Protein AF-A0A931H1P2-F1 (afdb_monomer)

Nearest PDB structures (foldseek):
  6h2f-assembly1_J  TM=8.787E-01  e=1.171E+00  Aeromonas hydrophila subsp. hydrophila AL09-71
  6grj-assembly1_B  TM=8.703E-01  e=1.241E+00  Aeromonas hydrophila
  1ujw-assembly1_B  TM=6.692E-01  e=8.542E+00  Escherichia coli
  7a0g-assembly1_JJJ  TM=4.185E-01  e=1.763E+00  Serratia marcescens
  7a0g-assembly1_III  TM=4.366E-01  e=2.813E+00  Serratia marcescens

Foldseek 3Di:
DQDPVNLVVLVVQLVCLQVVLVVQLVVLVVCCVPPVVSSVVSNVSSVVSNVVSVVSVVVSVVPDPDD

Sequence (67 aa):
MSSPRAILWVERLVWMLIYGGLFAAIIGLATKGSDPATGWWLIVIGVLIAAIGALLVWVRSRMRAGP

Solvent-accessible surface area (backbone atoms only — not comparable to full-atom values): 3457 Å² total; per-residue (Å²): 134,85,53,76,65,58,57,55,51,49,55,52,49,25,52,50,28,34,52,51,9,50,51,37,24,52,49,10,61,62,36,36,80,80,39,54,67,62,10,48,52,30,28,54,52,11,48,50,38,24,49,53,16,52,48,47,47,52,52,50,75,66,60,6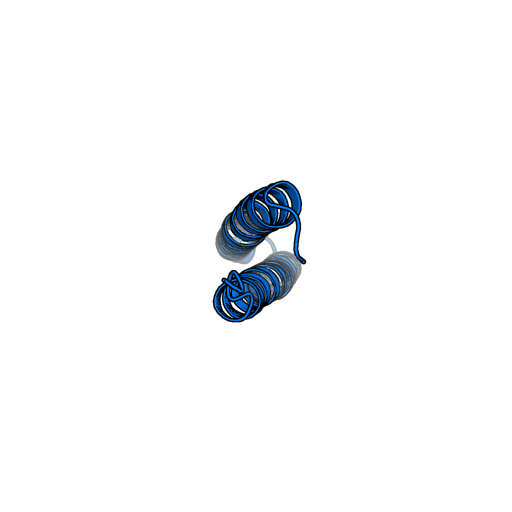7,82,73,133

Mean predicted aligned error: 7.06 Å

Secondary structure (DSSP, 8-state):
---HHHHHHHHHHHHHHHHHHHHHHHHHHHHTTT-HHHHHHHHHHHHHHHHHHHHHHHHHHH-----

Radius of gyration: 15.42 Å; Cα contacts (8 Å, |Δi|>4): 71; chains: 1; bounding box: 37×12×41 Å

Organism: NCBI:txid2793270

Structure (mmCIF, N/CA/C/O backbone):
data_AF-A0A931H1P2-F1
#
_entry.id   AF-A0A931H1P2-F1
#
loop_
_atom_site.group_PDB
_atom_site.id
_atom_site.type_symbol
_atom_site.label_atom_id
_atom_site.label_alt_id
_atom_site.label_comp_id
_atom_site.label_asym_id
_atom_site.label_entity_id
_atom_site.label_seq_id
_atom_site.pdbx_PDB_ins_code
_atom_site.Cartn_x
_atom_site.Cartn_y
_atom_site.Cartn_z
_atom_site.occupancy
_atom_site.B_iso_or_equiv
_atom_site.auth_seq_id
_atom_site.auth_comp_id
_atom_site.auth_asym_id
_atom_site.auth_atom_id
_atom_site.pdbx_PDB_model_num
ATOM 1 N N . MET A 1 1 ? -17.801 -5.457 20.387 1.00 47.12 1 MET A N 1
ATOM 2 C CA . MET A 1 1 ? -16.843 -4.474 20.935 1.00 47.12 1 MET A CA 1
ATOM 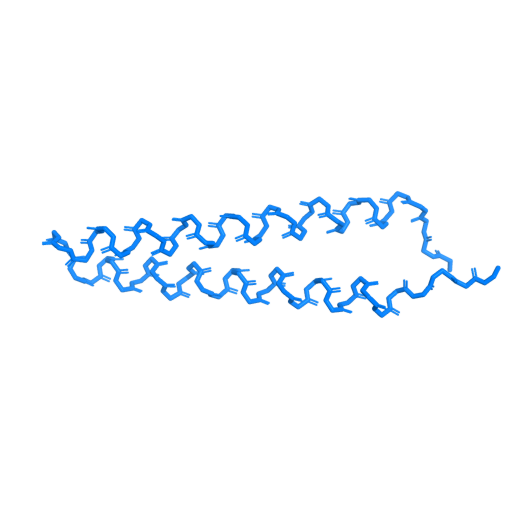3 C C . MET A 1 1 ? -15.487 -4.696 20.279 1.00 47.12 1 MET A C 1
ATOM 5 O O . MET A 1 1 ? -14.843 -5.696 20.567 1.00 47.12 1 MET A O 1
ATOM 9 N N . SER A 1 2 ? -15.074 -3.842 19.344 1.00 54.00 2 SER A N 1
ATOM 10 C CA . SER A 1 2 ? -13.713 -3.887 18.790 1.00 54.00 2 SER A CA 1
ATOM 11 C C . SER A 1 2 ? -12.760 -3.263 19.805 1.00 54.00 2 SER A C 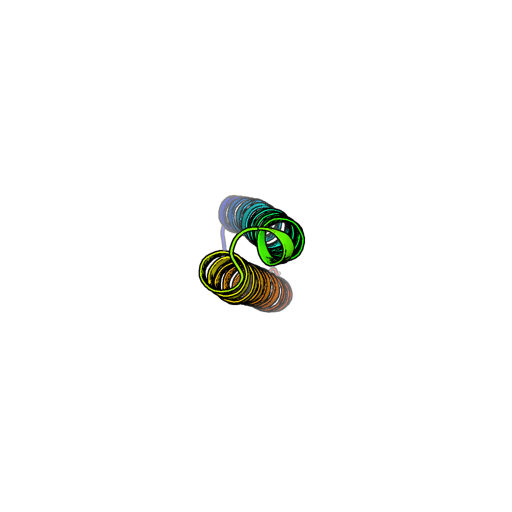1
ATOM 13 O O . SER A 1 2 ? -12.927 -2.100 20.165 1.00 54.00 2 SER A O 1
ATOM 15 N N . SER A 1 3 ? -11.802 -4.043 20.313 1.00 69.62 3 SER A N 1
ATOM 16 C CA . SER A 1 3 ? -10.867 -3.536 21.320 1.00 69.62 3 SER A CA 1
ATOM 17 C C . SER A 1 3 ? -10.052 -2.363 20.744 1.00 69.62 3 SER A C 1
ATOM 19 O O . SER A 1 3 ? -9.701 -2.398 19.561 1.00 69.62 3 SER A O 1
ATOM 21 N N . PRO A 1 4 ? -9.694 -1.342 21.545 1.00 72.56 4 PRO A N 1
ATOM 22 C CA . PRO A 1 4 ? -8.887 -0.203 21.087 1.00 72.56 4 PRO A CA 1
ATOM 23 C C . PRO A 1 4 ? -7.574 -0.623 20.409 1.00 72.56 4 PRO A C 1
ATOM 25 O O . PRO A 1 4 ? -7.088 0.035 19.491 1.00 72.56 4 PRO A O 1
ATOM 28 N N . ARG A 1 5 ? -7.027 -1.778 20.812 1.00 76.12 5 ARG A N 1
ATOM 29 C CA . ARG A 1 5 ? -5.840 -2.375 20.194 1.00 76.12 5 ARG A CA 1
ATOM 30 C C . ARG A 1 5 ? -6.098 -2.790 18.746 1.00 76.12 5 ARG A C 1
ATOM 32 O O . ARG A 1 5 ? -5.243 -2.543 17.905 1.00 76.12 5 ARG A O 1
ATOM 39 N N . ALA A 1 6 ? -7.254 -3.378 18.434 1.00 76.06 6 ALA A N 1
ATOM 40 C CA . ALA A 1 6 ? -7.575 -3.820 17.075 1.00 76.06 6 ALA A CA 1
ATOM 41 C C . ALA A 1 6 ? -7.579 -2.649 16.075 1.00 76.06 6 ALA A C 1
ATOM 43 O O . ALA A 1 6 ? -7.078 -2.792 14.965 1.00 76.06 6 ALA A O 1
ATOM 44 N N . ILE A 1 7 ? -8.061 -1.475 16.494 1.00 76.75 7 ILE A N 1
ATOM 45 C CA . ILE A 1 7 ? -8.086 -0.266 15.657 1.00 76.75 7 ILE A CA 1
ATOM 46 C C . ILE A 1 7 ? -6.660 0.216 15.343 1.00 76.75 7 ILE A C 1
ATOM 48 O O . ILE A 1 7 ? -6.356 0.506 14.187 1.00 76.75 7 ILE A O 1
ATOM 52 N N . LEU A 1 8 ? -5.770 0.232 16.344 1.00 82.88 8 LEU A N 1
ATOM 53 C CA . LEU A 1 8 ? -4.362 0.613 16.167 1.00 82.88 8 LEU A CA 1
ATOM 54 C C . LEU A 1 8 ? -3.603 -0.358 15.249 1.00 82.88 8 LEU A C 1
ATOM 56 O O . LEU A 1 8 ? -2.804 0.067 14.414 1.00 82.88 8 LEU A O 1
ATOM 60 N N . TRP A 1 9 ? -3.862 -1.663 15.373 1.00 83.19 9 TRP A N 1
ATOM 61 C CA . TRP A 1 9 ? -3.261 -2.673 14.496 1.00 83.19 9 TRP A CA 1
ATOM 62 C C . TRP A 1 9 ? -3.703 -2.505 13.040 1.00 83.19 9 TRP A C 1
ATOM 64 O O . TRP A 1 9 ? -2.860 -2.564 12.145 1.00 83.19 9 TRP A O 1
ATOM 74 N N . VAL A 1 10 ? -4.992 -2.243 12.802 1.00 81.75 10 VAL A N 1
ATOM 75 C CA . VAL A 1 10 ? -5.534 -1.997 11.455 1.00 81.75 10 VAL A CA 1
ATOM 76 C C . VAL A 1 10 ? -4.930 -0.737 10.845 1.00 81.75 10 VAL A C 1
ATOM 78 O O . VAL A 1 10 ? -4.513 -0.769 9.694 1.00 81.75 10 VAL A O 1
ATOM 81 N N . GLU A 1 11 ? -4.820 0.352 11.606 1.00 83.56 11 GLU A N 1
ATOM 82 C CA . GLU A 1 11 ? -4.181 1.586 11.138 1.00 83.56 11 GLU A CA 1
ATOM 83 C C . GLU A 1 11 ? -2.722 1.369 10.723 1.00 83.56 11 GLU A C 1
ATOM 85 O O . GLU A 1 11 ? -2.297 1.828 9.662 1.00 83.56 11 GLU A O 1
ATOM 90 N N . ARG A 1 12 ? -1.961 0.616 11.520 1.00 86.56 12 ARG A N 1
ATOM 91 C CA . ARG A 1 12 ? -0.566 0.307 11.204 1.00 86.56 12 ARG A CA 1
ATOM 92 C C . ARG A 1 12 ? -0.438 -0.580 9.959 1.00 86.56 12 ARG A C 1
ATOM 94 O O . ARG A 1 12 ? 0.423 -0.319 9.121 1.00 86.56 12 ARG A O 1
ATOM 101 N N . LEU A 1 13 ? -1.303 -1.588 9.818 1.00 84.25 13 LEU A N 1
ATOM 102 C CA . LEU A 1 13 ? -1.370 -2.460 8.636 1.00 84.25 13 LEU A CA 1
ATOM 103 C C . LEU A 1 13 ? -1.737 -1.677 7.374 1.00 84.25 13 LEU A C 1
ATOM 105 O O . LEU A 1 13 ? -1.073 -1.831 6.356 1.00 84.25 13 LEU A O 1
ATOM 109 N N . VAL A 1 14 ? -2.741 -0.802 7.452 1.00 87.00 14 VAL A N 1
ATOM 110 C CA . VAL A 1 14 ? -3.150 0.087 6.357 1.00 87.00 14 VAL A CA 1
ATOM 111 C C . VAL A 1 14 ? -1.957 0.872 5.824 1.00 87.00 14 VAL A C 1
ATOM 113 O O . VAL A 1 14 ? -1.685 0.833 4.626 1.00 87.00 14 VAL A O 1
ATOM 116 N N . TRP A 1 15 ? -1.217 1.544 6.707 1.00 87.31 15 TRP A N 1
ATOM 117 C CA . TRP A 1 15 ? -0.065 2.338 6.293 1.00 87.31 15 TRP A CA 1
ATOM 118 C C . TRP A 1 15 ? 1.052 1.480 5.698 1.00 87.31 15 TRP A C 1
ATOM 120 O O . TRP A 1 15 ? 1.630 1.870 4.685 1.00 87.31 15 TRP A O 1
ATOM 130 N N . MET A 1 16 ? 1.325 0.299 6.267 1.00 89.06 16 MET A N 1
ATOM 131 C CA . MET A 1 16 ? 2.305 -0.635 5.701 1.00 89.06 16 MET A CA 1
ATOM 132 C C . MET A 1 16 ? 1.906 -1.121 4.302 1.00 89.06 16 MET A C 1
ATOM 134 O O . MET A 1 16 ? 2.757 -1.133 3.416 1.00 89.06 16 MET A O 1
ATOM 138 N N . LEU A 1 17 ? 0.637 -1.484 4.075 1.00 85.00 17 LEU A N 1
ATOM 139 C CA . LEU A 1 17 ? 0.164 -1.917 2.756 1.00 85.00 17 LEU A CA 1
ATOM 140 C C . LEU A 1 17 ? 0.166 -0.770 1.741 1.00 85.00 17 LEU A C 1
ATOM 142 O O . LEU A 1 17 ? 0.609 -0.964 0.614 1.00 85.00 17 LEU A O 1
ATOM 146 N N . ILE A 1 18 ? -0.288 0.427 2.119 1.00 85.06 18 ILE A N 1
ATOM 147 C CA . ILE A 1 18 ? -0.325 1.567 1.194 1.00 85.06 18 ILE A CA 1
ATOM 148 C C . ILE A 1 18 ? 1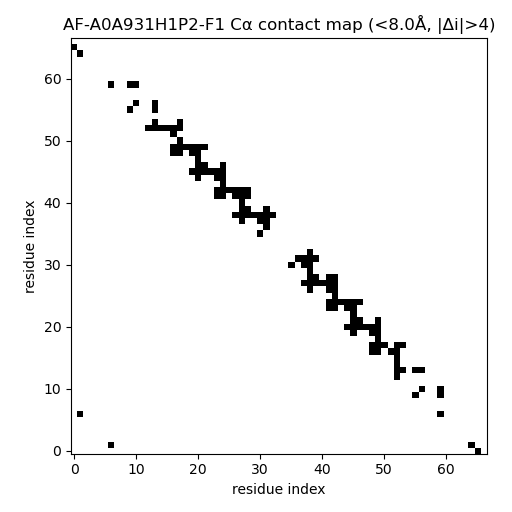.094 1.978 0.795 1.00 85.06 18 ILE A C 1
ATOM 150 O O . ILE A 1 18 ? 1.390 2.037 -0.397 1.00 85.06 18 ILE A O 1
ATOM 154 N N . TYR A 1 19 ? 1.987 2.216 1.763 1.00 87.25 19 TYR A N 1
ATOM 155 C CA . TYR A 1 19 ? 3.360 2.618 1.450 1.00 87.25 19 TYR A CA 1
ATOM 156 C C . TYR A 1 19 ? 4.152 1.498 0.779 1.00 87.25 19 TYR A C 1
ATOM 158 O O . TYR A 1 19 ? 4.857 1.767 -0.190 1.00 87.25 19 TYR A O 1
ATOM 166 N N . GLY A 1 20 ? 4.016 0.251 1.238 1.00 89.00 20 GLY A N 1
ATOM 167 C CA . GLY A 1 20 ? 4.682 -0.897 0.622 1.00 89.00 20 GLY A CA 1
ATOM 168 C C . GLY A 1 20 ? 4.226 -1.131 -0.820 1.00 89.00 20 GLY A C 1
ATOM 169 O O . GLY A 1 20 ? 5.058 -1.337 -1.701 1.00 89.00 20 GLY A O 1
ATOM 170 N N . GLY A 1 21 ? 2.918 -1.030 -1.079 1.00 86.12 21 GLY A N 1
ATOM 171 C CA . GLY A 1 21 ? 2.342 -1.160 -2.417 1.00 86.12 21 GLY A CA 1
ATOM 172 C C . GLY A 1 21 ? 2.772 -0.039 -3.365 1.00 86.12 21 GLY A C 1
ATOM 173 O O . GLY A 1 21 ? 3.214 -0.318 -4.480 1.00 86.12 21 GLY A O 1
ATOM 174 N N . LEU A 1 22 ? 2.728 1.224 -2.916 1.00 86.81 22 LEU A N 1
ATOM 175 C CA . LEU A 1 22 ? 3.228 2.351 -3.714 1.00 86.81 22 LEU A CA 1
ATOM 176 C C . LEU A 1 22 ? 4.724 2.221 -4.005 1.00 86.81 22 LEU A C 1
ATOM 178 O O . LEU A 1 22 ? 5.147 2.441 -5.136 1.00 86.81 22 LEU A O 1
ATOM 182 N N . PHE A 1 23 ? 5.520 1.855 -3.000 1.00 90.31 23 PHE A N 1
ATOM 183 C CA . PHE A 1 23 ? 6.960 1.692 -3.153 1.00 90.31 23 PHE A CA 1
ATOM 184 C C . PHE A 1 23 ? 7.290 0.611 -4.189 1.00 90.31 23 PHE A C 1
ATOM 186 O O . PHE A 1 23 ? 8.076 0.857 -5.101 1.00 90.31 23 PHE A O 1
ATOM 193 N N . ALA A 1 24 ? 6.620 -0.545 -4.121 1.00 87.38 24 ALA A N 1
ATOM 194 C CA . ALA A 1 24 ? 6.760 -1.606 -5.117 1.00 87.38 24 ALA A CA 1
ATOM 195 C C . ALA A 1 24 ? 6.348 -1.144 -6.527 1.00 87.38 24 ALA A C 1
ATOM 197 O O . ALA A 1 24 ? 7.045 -1.442 -7.498 1.00 87.38 24 ALA A O 1
ATOM 198 N N . ALA A 1 25 ? 5.265 -0.369 -6.648 1.00 84.56 25 ALA A N 1
ATOM 199 C CA . ALA A 1 25 ? 4.824 0.168 -7.933 1.00 84.56 25 ALA A CA 1
ATOM 200 C C . ALA A 1 25 ? 5.831 1.169 -8.532 1.00 84.56 25 ALA A C 1
ATOM 202 O O . ALA A 1 25 ? 6.099 1.122 -9.733 1.00 84.56 25 ALA A O 1
ATOM 203 N N . ILE A 1 26 ? 6.431 2.035 -7.704 1.00 89.88 26 ILE A N 1
ATOM 204 C CA . ILE A 1 26 ? 7.484 2.976 -8.121 1.00 89.88 26 ILE A CA 1
ATOM 205 C C . ILE A 1 26 ? 8.733 2.217 -8.579 1.00 89.88 26 ILE A C 1
ATOM 207 O O . ILE A 1 26 ? 9.283 2.542 -9.632 1.00 89.88 26 ILE A O 1
ATOM 211 N N . ILE A 1 27 ? 9.152 1.179 -7.842 1.00 88.69 27 ILE A N 1
ATOM 212 C CA . ILE A 1 27 ? 10.259 0.310 -8.265 1.00 88.69 27 ILE A CA 1
ATOM 213 C C . ILE A 1 27 ? 9.931 -0.331 -9.612 1.00 88.69 27 ILE A C 1
ATOM 215 O O . ILE A 1 27 ? 10.750 -0.261 -10.517 1.00 88.69 27 ILE A O 1
ATOM 219 N N . GLY A 1 28 ? 8.731 -0.885 -9.793 1.00 85.75 28 GLY A N 1
ATOM 220 C CA . GLY A 1 28 ? 8.334 -1.479 -11.070 1.00 85.75 28 GLY A CA 1
ATOM 221 C C . GLY A 1 28 ? 8.364 -0.491 -12.240 1.00 85.75 28 GLY A C 1
ATOM 222 O O . GLY A 1 28 ? 8.773 -0.851 -13.345 1.00 85.75 28 GLY A O 1
ATOM 223 N N . LEU A 1 29 ? 8.004 0.772 -11.993 1.00 86.81 29 LEU A N 1
ATOM 224 C CA . LEU A 1 29 ? 8.109 1.842 -12.986 1.00 86.81 29 LEU A CA 1
ATOM 225 C C . LEU A 1 29 ? 9.570 2.152 -13.344 1.00 86.81 29 LEU A C 1
ATOM 227 O O . LEU A 1 29 ? 9.874 2.346 -14.519 1.00 86.81 29 LEU A O 1
ATOM 231 N N . ALA A 1 30 ? 10.473 2.138 -12.361 1.00 86.94 30 ALA A N 1
ATOM 232 C CA . ALA A 1 30 ? 11.908 2.294 -12.588 1.00 86.94 30 ALA A CA 1
ATOM 233 C C . ALA A 1 30 ? 12.520 1.075 -13.309 1.00 86.94 30 ALA A C 1
ATOM 235 O O . ALA A 1 30 ? 13.324 1.235 -14.225 1.00 86.94 30 ALA A O 1
ATOM 236 N N . THR A 1 31 ? 12.105 -0.146 -12.956 1.00 87.94 31 THR A N 1
ATOM 237 C CA . THR A 1 31 ? 12.598 -1.404 -13.545 1.00 87.94 31 THR A CA 1
ATOM 238 C C . THR A 1 31 ? 12.111 -1.616 -14.976 1.00 87.94 31 THR A C 1
ATOM 240 O O . THR A 1 31 ? 12.790 -2.288 -15.748 1.00 87.94 31 THR A O 1
ATOM 243 N N . LYS A 1 32 ? 10.988 -1.001 -15.374 1.00 77.06 32 LYS A N 1
ATOM 244 C CA . LYS A 1 32 ? 10.435 -1.091 -16.737 1.00 77.06 32 LYS A CA 1
ATOM 245 C C . LYS A 1 32 ? 11.437 -0.722 -17.836 1.00 77.06 32 LYS A C 1
ATOM 247 O O . LYS A 1 32 ? 11.312 -1.230 -18.945 1.00 77.06 32 LYS A O 1
ATOM 252 N N . GLY A 1 33 ? 12.403 0.151 -17.536 1.00 81.06 33 GLY A N 1
ATOM 253 C CA . GLY A 1 33 ? 13.461 0.535 -18.473 1.00 81.06 33 GLY A CA 1
ATOM 254 C C . GLY A 1 33 ? 14.528 -0.542 -18.700 1.00 81.06 33 GLY A C 1
ATOM 255 O O . GLY A 1 33 ? 15.176 -0.528 -19.740 1.00 81.06 33 GLY A O 1
ATOM 256 N N . SER A 1 34 ? 14.708 -1.473 -17.759 1.00 85.44 34 SER A N 1
ATOM 257 C CA . SER A 1 34 ? 15.713 -2.545 -17.835 1.00 85.44 34 SER A CA 1
ATOM 258 C C . SER A 1 34 ? 15.088 -3.891 -18.197 1.00 85.44 34 SER A C 1
ATOM 260 O O . SER A 1 34 ? 15.566 -4.572 -19.097 1.00 85.44 34 SER A O 1
ATOM 262 N N . ASP A 1 35 ? 14.002 -4.254 -17.514 1.00 85.69 35 ASP A N 1
ATOM 263 C CA . ASP A 1 35 ? 13.233 -5.471 -17.755 1.00 85.69 35 ASP A CA 1
ATOM 264 C C . ASP A 1 35 ? 11.732 -5.128 -17.732 1.00 85.69 35 ASP A C 1
ATOM 266 O O . ASP A 1 35 ? 11.130 -4.967 -16.659 1.00 85.69 35 ASP A O 1
ATOM 270 N N . PRO A 1 36 ? 11.104 -5.014 -18.915 1.00 85.12 36 PRO A N 1
ATOM 271 C CA . PRO A 1 36 ? 9.696 -4.664 -19.034 1.00 85.12 36 PRO A CA 1
ATOM 272 C C . PRO A 1 36 ? 8.755 -5.674 -18.370 1.00 85.12 36 PRO A C 1
ATOM 274 O O . PRO A 1 36 ? 7.708 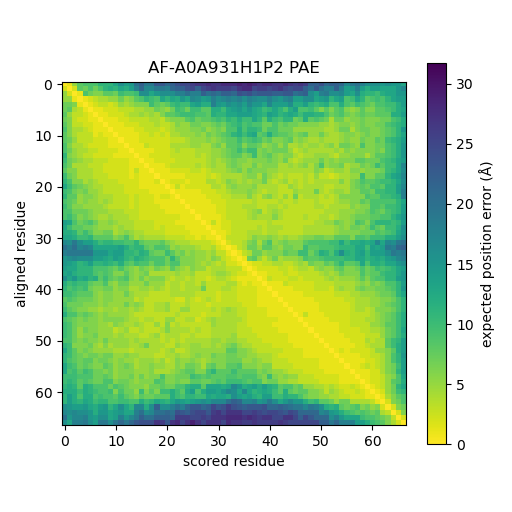-5.269 -17.859 1.00 85.12 36 PRO A O 1
ATOM 277 N N . ALA A 1 37 ? 9.099 -6.967 -18.379 1.00 88.06 37 ALA A N 1
ATOM 278 C CA . ALA A 1 37 ? 8.249 -8.023 -17.836 1.00 88.06 37 ALA A CA 1
ATOM 279 C C . ALA A 1 37 ? 8.240 -7.961 -16.306 1.00 88.06 37 ALA A C 1
ATOM 281 O O . ALA A 1 37 ? 7.173 -7.895 -15.690 1.00 88.06 37 ALA A O 1
ATOM 282 N N . THR A 1 38 ? 9.425 -7.887 -15.697 1.00 85.75 38 THR A N 1
ATOM 283 C CA . THR A 1 38 ? 9.566 -7.735 -14.243 1.00 85.75 38 THR A CA 1
ATOM 284 C C . THR A 1 38 ? 8.965 -6.411 -13.762 1.00 85.75 38 THR A C 1
ATOM 286 O O . THR A 1 38 ? 8.228 -6.389 -12.774 1.00 85.75 38 THR A O 1
ATOM 289 N N . GLY A 1 39 ? 9.189 -5.312 -14.492 1.00 86.19 39 GLY A N 1
ATOM 290 C CA . GLY A 1 39 ? 8.605 -4.008 -14.170 1.00 86.19 39 GLY A CA 1
ATOM 291 C C . GLY A 1 39 ? 7.073 -4.015 -14.182 1.00 86.19 39 GLY A C 1
ATOM 292 O O . GLY A 1 39 ? 6.444 -3.463 -13.279 1.00 86.19 39 GLY A O 1
ATOM 293 N N . TRP A 1 40 ? 6.448 -4.688 -15.154 1.00 90.19 40 TRP A N 1
ATOM 294 C CA . TRP A 1 40 ? 4.991 -4.848 -15.188 1.00 90.19 40 TRP A CA 1
ATOM 295 C C . TRP A 1 40 ? 4.454 -5.650 -14.003 1.00 90.19 40 TRP A C 1
ATOM 297 O O . TRP A 1 40 ? 3.480 -5.217 -13.384 1.00 90.19 40 TRP A O 1
ATOM 307 N N . TRP A 1 41 ? 5.090 -6.771 -13.651 1.00 91.00 41 TRP A N 1
ATOM 308 C CA . TRP A 1 41 ? 4.675 -7.570 -12.495 1.00 91.00 41 TRP A CA 1
ATOM 309 C C . TRP A 1 41 ? 4.766 -6.787 -11.186 1.00 91.00 41 TRP A C 1
ATOM 311 O O . TRP A 1 4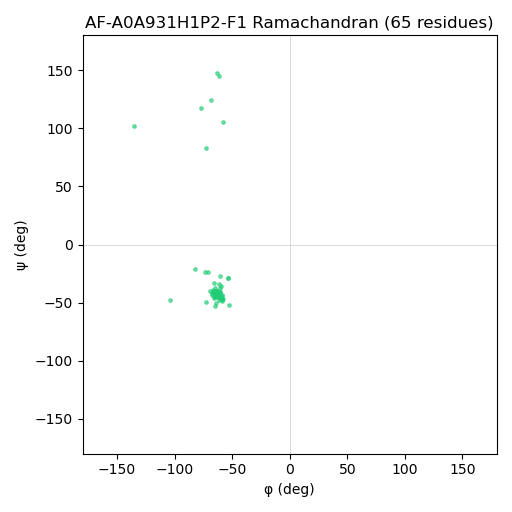1 ? 3.828 -6.817 -10.391 1.00 91.00 41 TRP A O 1
ATOM 321 N N . LEU A 1 42 ? 5.844 -6.025 -10.989 1.00 86.06 42 LEU A N 1
ATOM 322 C CA . LEU A 1 42 ? 6.021 -5.172 -9.812 1.00 86.06 42 LEU A CA 1
ATOM 323 C C . LEU A 1 42 ? 4.954 -4.076 -9.715 1.00 86.06 42 LEU A C 1
ATOM 325 O O . LEU A 1 42 ? 4.426 -3.834 -8.630 1.00 86.06 42 LEU A O 1
ATOM 329 N N . ILE A 1 43 ? 4.586 -3.457 -10.840 1.00 88.44 43 ILE A N 1
ATOM 330 C CA . ILE A 1 43 ? 3.499 -2.470 -10.881 1.00 88.44 43 ILE A CA 1
ATOM 331 C C . ILE A 1 43 ? 2.167 -3.126 -10.514 1.00 88.44 43 ILE A C 1
ATOM 333 O O . ILE A 1 43 ? 1.465 -2.618 -9.645 1.00 88.44 43 ILE A O 1
ATOM 337 N N . VAL A 1 44 ? 1.817 -4.252 -11.143 1.00 92.25 44 VAL A N 1
ATOM 338 C CA . VAL A 1 44 ? 0.531 -4.931 -10.907 1.00 92.25 44 VAL A CA 1
ATOM 339 C C . VAL A 1 44 ? 0.410 -5.373 -9.452 1.00 92.25 44 VAL A C 1
ATOM 341 O O . VAL A 1 44 ? -0.597 -5.078 -8.810 1.00 92.25 44 VAL A O 1
ATOM 344 N N . ILE A 1 45 ? 1.444 -6.023 -8.914 1.00 90.12 45 ILE A N 1
ATOM 345 C CA . ILE A 1 45 ? 1.466 -6.487 -7.523 1.00 90.12 45 ILE A CA 1
ATOM 346 C C . ILE A 1 45 ? 1.434 -5.292 -6.562 1.00 90.12 45 ILE A C 1
ATOM 348 O O . ILE A 1 45 ? 0.646 -5.296 -5.617 1.00 90.12 45 ILE A O 1
ATOM 352 N N . GLY A 1 46 ? 2.227 -4.246 -6.813 1.00 88.56 46 GLY A N 1
ATOM 353 C CA . GLY A 1 46 ? 2.257 -3.043 -5.979 1.00 88.56 46 GLY A CA 1
ATOM 354 C C . GLY A 1 46 ? 0.908 -2.322 -5.929 1.00 88.56 46 GLY A C 1
ATOM 355 O O . GLY A 1 46 ? 0.422 -1.983 -4.849 1.00 88.56 46 GLY A O 1
ATOM 356 N N . VAL A 1 47 ? 0.249 -2.167 -7.081 1.00 89.44 47 VAL A N 1
ATOM 357 C CA . VAL A 1 47 ? -1.097 -1.579 -7.175 1.00 89.44 47 VAL A CA 1
ATOM 358 C C . VAL A 1 47 ? -2.136 -2.450 -6.465 1.00 89.44 47 VAL A C 1
ATOM 360 O O . VAL A 1 47 ? -2.974 -1.914 -5.743 1.00 89.44 47 VAL A O 1
ATOM 363 N N . LEU A 1 48 ? -2.067 -3.779 -6.603 1.00 93.44 48 LEU A N 1
ATOM 364 C CA . LEU A 1 48 ? -2.939 -4.714 -5.878 1.00 93.44 48 LEU A CA 1
ATOM 365 C C . LEU A 1 48 ? -2.794 -4.563 -4.360 1.00 93.44 48 LEU A C 1
ATOM 367 O O . LEU A 1 48 ? -3.793 -4.440 -3.654 1.00 93.44 48 LEU A O 1
ATOM 371 N N . ILE A 1 49 ? -1.561 -4.514 -3.856 1.00 90.56 49 ILE A N 1
ATOM 372 C CA . ILE A 1 49 ? -1.284 -4.326 -2.426 1.00 90.56 49 ILE A CA 1
ATOM 373 C C . ILE A 1 49 ? -1.816 -2.968 -1.949 1.00 90.56 49 ILE A C 1
ATOM 375 O O . ILE A 1 49 ? -2.478 -2.899 -0.911 1.00 90.56 49 ILE A O 1
ATOM 379 N N . ALA A 1 50 ? -1.592 -1.899 -2.718 1.00 86.88 50 ALA A N 1
ATOM 380 C CA . ALA A 1 50 ? -2.110 -0.573 -2.395 1.00 86.88 50 ALA A CA 1
ATOM 381 C C . ALA A 1 50 ? -3.651 -0.549 -2.366 1.00 86.88 50 ALA A C 1
ATOM 383 O O . ALA A 1 50 ? -4.236 0.041 -1.457 1.00 86.88 50 ALA A O 1
ATOM 384 N N . ALA A 1 51 ? -4.314 -1.240 -3.300 1.00 89.00 51 ALA A N 1
ATOM 385 C CA . ALA A 1 51 ? -5.770 -1.371 -3.331 1.00 89.00 51 ALA A CA 1
ATOM 386 C C . ALA A 1 51 ? -6.311 -2.132 -2.109 1.00 89.00 51 ALA A C 1
ATOM 388 O O . ALA A 1 51 ? -7.314 -1.720 -1.528 1.00 89.00 51 ALA A O 1
ATOM 389 N N . ILE A 1 52 ? -5.627 -3.192 -1.662 1.00 88.69 52 ILE A N 1
ATOM 390 C CA . ILE A 1 52 ? -5.976 -3.907 -0.422 1.00 88.69 52 ILE A CA 1
ATOM 391 C C . ILE A 1 52 ? -5.790 -2.987 0.796 1.00 88.69 52 ILE A C 1
ATOM 393 O O . ILE A 1 52 ? -6.654 -2.946 1.673 1.00 88.69 52 ILE A O 1
ATOM 397 N N . GLY A 1 53 ? -4.712 -2.199 0.838 1.00 85.69 53 GLY A N 1
ATOM 398 C CA . GLY A 1 53 ? -4.500 -1.179 1.870 1.00 85.69 53 GLY A CA 1
ATOM 399 C C . GLY A 1 53 ? -5.626 -0.140 1.910 1.00 85.69 53 GLY A C 1
ATOM 400 O O . GLY A 1 53 ? -6.154 0.157 2.982 1.00 85.69 53 GLY A O 1
ATOM 401 N N . ALA A 1 54 ? -6.065 0.349 0.748 1.00 82.62 54 ALA A N 1
ATOM 402 C CA . ALA A 1 54 ? -7.201 1.262 0.627 1.00 82.62 54 ALA A CA 1
ATOM 403 C C . ALA A 1 54 ? -8.530 0.607 1.050 1.00 82.62 54 ALA A C 1
ATOM 405 O O . ALA A 1 54 ? -9.352 1.238 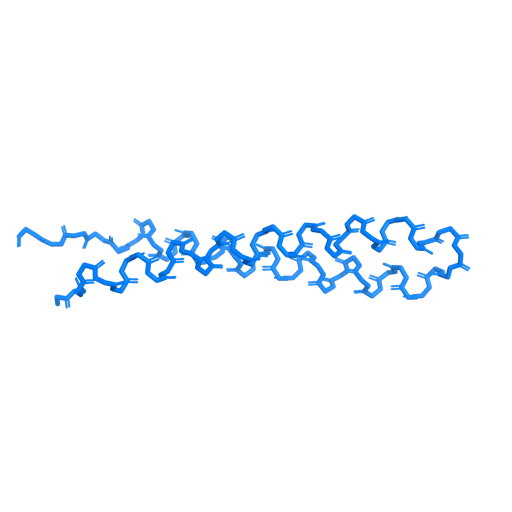1.716 1.00 82.62 54 ALA A O 1
ATOM 406 N N . LEU A 1 55 ? -8.730 -0.677 0.741 1.00 84.38 55 LEU A N 1
ATOM 407 C CA . LEU A 1 55 ? -9.894 -1.430 1.207 1.00 84.38 55 LEU A CA 1
ATOM 408 C C . LEU A 1 55 ? -9.903 -1.539 2.740 1.00 84.38 55 LEU A C 1
ATOM 410 O O . LEU A 1 55 ? -10.948 -1.368 3.365 1.00 84.38 55 LEU A O 1
ATOM 414 N N . LEU A 1 56 ? -8.741 -1.748 3.366 1.00 82.38 56 LEU A N 1
ATOM 415 C CA . LEU A 1 56 ? -8.608 -1.750 4.824 1.00 82.38 56 LEU A CA 1
ATOM 416 C C . LEU A 1 56 ? -8.887 -0.369 5.443 1.00 82.38 56 LEU A C 1
ATOM 418 O O . LEU A 1 56 ? -9.472 -0.318 6.526 1.00 82.38 56 LEU A O 1
ATOM 422 N N . VAL A 1 57 ? -8.559 0.74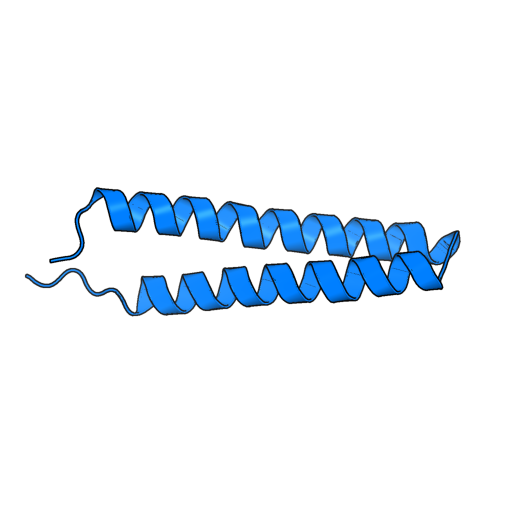2 4.759 1.00 81.00 57 VAL A N 1
ATOM 423 C CA . VAL A 1 57 ? -9.006 2.094 5.165 1.00 81.00 57 VAL A CA 1
ATOM 424 C C . VAL A 1 57 ? -10.526 2.145 5.187 1.00 81.00 57 VAL A C 1
ATOM 426 O O . VAL A 1 57 ? -11.102 2.575 6.180 1.00 81.00 57 VAL A O 1
ATOM 429 N N . TRP A 1 58 ? -11.181 1.669 4.126 1.00 77.81 58 TRP A N 1
ATOM 430 C CA . TRP A 1 58 ? -12.640 1.666 4.047 1.00 77.81 58 TRP A CA 1
ATOM 431 C C . TRP A 1 58 ? -13.272 0.820 5.158 1.00 77.81 58 TRP A C 1
ATOM 433 O O . TRP A 1 58 ? -14.209 1.270 5.819 1.00 77.81 58 TRP A O 1
ATOM 443 N N . VAL A 1 59 ? -12.717 -0.366 5.433 1.00 78.94 59 VAL A N 1
ATOM 444 C CA . VAL A 1 59 ? -13.154 -1.217 6.548 1.00 78.94 59 VAL A CA 1
ATOM 445 C C . VAL A 1 59 ? -12.971 -0.493 7.884 1.00 78.94 59 VAL A C 1
ATOM 447 O O . VAL A 1 59 ? -13.910 -0.469 8.67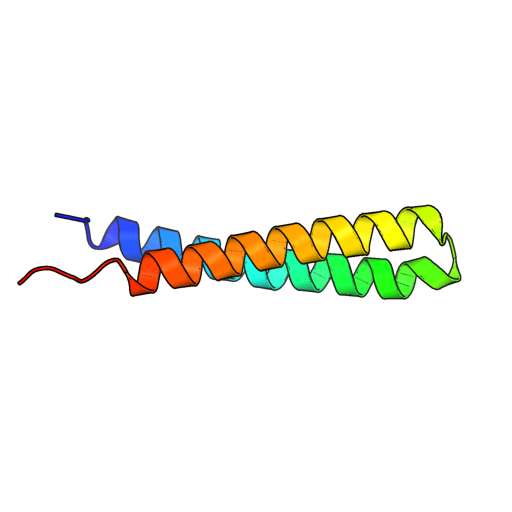8 1.00 78.94 59 VAL A O 1
ATOM 450 N N . ARG A 1 60 ? -11.822 0.156 8.129 1.00 73.88 60 ARG A N 1
ATOM 451 C CA . ARG A 1 60 ? -11.594 0.988 9.327 1.00 73.88 60 ARG A CA 1
ATOM 452 C C . ARG A 1 60 ? -12.620 2.116 9.426 1.00 73.88 60 ARG A C 1
ATOM 454 O O . ARG A 1 60 ? -13.206 2.293 10.486 1.00 73.88 60 ARG A O 1
ATOM 461 N N . SER A 1 61 ? -12.873 2.851 8.344 1.00 74.56 61 SER A N 1
ATOM 462 C CA . SER A 1 61 ? -13.880 3.920 8.302 1.00 74.56 61 SER A CA 1
ATOM 463 C C . SER A 1 61 ? -15.290 3.401 8.605 1.00 74.56 61 SER A C 1
ATOM 465 O O . SER A 1 61 ? -16.124 4.139 9.127 1.00 74.56 61 SER A O 1
ATOM 467 N N . ARG A 1 62 ? -15.554 2.122 8.315 1.00 73.12 62 ARG A N 1
ATOM 468 C CA . ARG A 1 62 ? -16.790 1.408 8.664 1.00 73.12 62 ARG A CA 1
ATOM 469 C C . ARG A 1 62 ? -16.812 0.869 10.096 1.00 73.12 62 ARG A C 1
ATOM 471 O O . ARG A 1 62 ? -17.908 0.648 10.614 1.00 73.12 62 ARG A O 1
ATOM 478 N N . MET A 1 63 ? -15.661 0.681 10.746 1.00 67.44 63 MET A N 1
ATOM 479 C CA . MET A 1 63 ? -15.575 0.361 12.173 1.00 67.44 63 MET A CA 1
ATOM 480 C C . MET A 1 63 ? -15.925 1.609 12.992 1.00 67.44 63 MET A C 1
ATOM 482 O O . MET A 1 63 ? -15.063 2.352 13.452 1.00 67.44 63 MET A O 1
ATOM 486 N N . ARG A 1 64 ? -17.225 1.850 13.177 1.00 58.28 64 ARG A N 1
ATOM 487 C CA . ARG A 1 64 ? -17.717 2.829 14.147 1.00 58.28 64 ARG A CA 1
ATOM 488 C C . ARG A 1 64 ? -17.424 2.309 15.553 1.00 58.28 64 ARG A C 1
ATOM 490 O O . ARG A 1 64 ? -17.853 1.207 15.895 1.00 58.28 64 ARG A O 1
ATOM 497 N N . ALA A 1 65 ? -16.719 3.103 16.359 1.00 54.06 65 ALA A N 1
ATOM 498 C CA . ALA A 1 65 ? -16.738 2.939 17.805 1.00 54.06 65 ALA A CA 1
ATOM 499 C C . ALA A 1 65 ? -18.205 3.068 18.246 1.00 54.06 65 ALA A C 1
ATOM 501 O O . ALA A 1 65 ? -18.791 4.143 18.143 1.00 54.06 65 ALA A O 1
ATOM 502 N N . GLY A 1 66 ? -18.834 1.942 18.593 1.00 48.00 66 GLY A N 1
ATOM 503 C CA . GLY A 1 66 ? -20.134 1.969 19.257 1.00 48.00 66 GLY A CA 1
ATOM 504 C C . GLY A 1 66 ? -19.990 2.665 20.617 1.00 48.00 66 GLY A C 1
ATOM 505 O O . GLY A 1 66 ? -18.893 2.583 21.177 1.00 48.00 66 GLY A O 1
ATOM 506 N N . PRO A 1 67 ? -21.039 3.367 21.081 1.00 47.16 67 PRO A N 1
ATOM 507 C CA . PRO A 1 67 ? -21.017 4.180 22.298 1.00 47.16 67 PRO A CA 1
ATOM 508 C C . PRO A 1 67 ? -20.569 3.407 23.542 1.00 47.16 67 PRO A C 1
ATOM 510 O O . PRO A 1 67 ? -20.786 2.171 23.591 1.00 47.16 67 PRO A O 1
#

pLDDT: mean 81.4, std 10.92, range [47.12, 93.44]